Protein AF-A0A1B9LWF5-F1 (afdb_monomer_lite)

Foldseek 3Di:
DDDDPDDPDPPDPDDDDDDPDPVVQLVQVVVLVVVVFQKEWEAAPVVQKIKIKGKDAADPPDDLLVVCVVFWADKPDDSVVLVVQQADQDKDWIWTQGPPVHRDTFIEIEGHLNHPDDDDPSPDNGQWYHHNVRRMIMGMDMDGDDPVNVVVVVCQQVPFDDPDNFKTPRPPDPRYIYGYHDD

Sequence (183 aa):
MKKIISFFCISVLSMMLVGCGDDEFVKFAKEAIKDQKEWAMLYDFKNNKFYQYHTYSIRKNQEPSFIIDRELKNCSVSKEEINKVILSDDSINLTCDSYFVGDLKVKVKIVGKKSSYDQNILDNDFNYLFNFNTNKVYYKISGDTDEQMKKNAEKTKSSCHSKDKEIYDDCGLFNSREKIIGL

pLDDT: mean 79.16, std 16.8, range [31.03, 93.69]

Secondary structure (DSSP, 8-state):
-------------------SS-HHHHHHHHHHHHTT-SEEEEEETTTTEEEEEEEEEPPTTS-HHHHHHHHEES-SS-HHHHHHHHTSS-EEEEEEEESTTSS-EEEEEEE-TT------GGGSS-SEEEETTTTEEEEEEEE---HHHHHHHHHHHHHS--SSSSEEE-SSSTTEEEEEE--

Structure (mmCIF, N/CA/C/O backbone):
data_AF-A0A1B9LWF5-F1
#
_entry.id   AF-A0A1B9LWF5-F1
#
loop_
_atom_site.group_PDB
_atom_site.id
_atom_site.type_symbol
_atom_site.label_atom_id
_atom_site.label_alt_id
_atom_site.label_comp_id
_atom_site.label_asym_id
_atom_site.label_entity_id
_atom_site.label_seq_id
_atom_site.pdbx_PDB_ins_code
_atom_site.Cartn_x
_atom_site.Cartn_y
_atom_site.Cartn_z
_atom_site.occupancy
_atom_site.B_iso_or_equiv
_atom_site.auth_seq_id
_atom_site.auth_comp_id
_atom_site.auth_asym_id
_atom_site.auth_atom_id
_atom_site.pdbx_PDB_model_num
ATOM 1 N N . MET A 1 1 ? -13.300 -54.277 5.048 1.00 39.41 1 MET A N 1
ATOM 2 C CA . MET A 1 1 ? -12.484 -53.078 4.754 1.00 39.41 1 MET A CA 1
ATOM 3 C C . MET A 1 1 ? -13.188 -52.250 3.686 1.00 39.41 1 MET A C 1
ATOM 5 O O . MET A 1 1 ? -13.182 -52.644 2.530 1.00 39.41 1 MET A O 1
ATOM 9 N N . LYS A 1 2 ? -13.861 -51.159 4.074 1.00 35.44 2 LYS A N 1
ATOM 10 C CA . LYS A 1 2 ? -14.496 -50.206 3.149 1.00 35.44 2 LYS A CA 1
ATOM 11 C C . LYS A 1 2 ? -13.700 -48.900 3.214 1.00 35.44 2 LYS A C 1
ATOM 13 O O . LYS A 1 2 ? -13.616 -48.303 4.280 1.00 35.44 2 LYS A O 1
ATOM 18 N N . LYS A 1 3 ? -13.066 -48.511 2.104 1.00 35.44 3 LYS A N 1
ATOM 19 C CA . LYS A 1 3 ? -12.384 -47.218 1.952 1.00 35.44 3 LYS A CA 1
ATOM 20 C C . LYS A 1 3 ? -13.451 -46.146 1.732 1.00 35.44 3 LYS A C 1
ATOM 22 O O . LYS A 1 3 ? -14.133 -46.179 0.714 1.00 35.44 3 LYS A O 1
ATOM 27 N N . ILE A 1 4 ? -13.600 -45.225 2.678 1.00 45.62 4 ILE A N 1
ATOM 28 C CA . ILE A 1 4 ? -14.336 -43.974 2.474 1.00 45.62 4 ILE A CA 1
ATOM 29 C C . ILE A 1 4 ? -13.290 -42.951 2.040 1.00 45.62 4 ILE A C 1
ATOM 31 O O . ILE A 1 4 ? -12.473 -42.510 2.845 1.00 45.62 4 ILE A O 1
ATOM 35 N N . ILE A 1 5 ? -13.270 -42.633 0.747 1.00 45.59 5 ILE A N 1
ATOM 36 C CA . ILE A 1 5 ? -12.537 -41.477 0.234 1.00 45.59 5 ILE A CA 1
ATOM 37 C C . ILE A 1 5 ? -13.446 -40.278 0.492 1.00 45.59 5 ILE A C 1
ATOM 39 O O . ILE A 1 5 ? -14.429 -40.067 -0.214 1.00 45.59 5 ILE A O 1
ATOM 43 N N . SER A 1 6 ? -13.150 -39.551 1.567 1.00 31.83 6 SER A N 1
ATOM 44 C CA . SER A 1 6 ? -13.754 -38.256 1.861 1.00 31.83 6 SER A CA 1
ATOM 45 C C . SER A 1 6 ? -13.193 -37.238 0.870 1.00 31.83 6 SER A C 1
ATOM 47 O O . SER A 1 6 ? -12.031 -36.843 0.969 1.00 31.83 6 SER A O 1
ATOM 49 N N . PHE A 1 7 ? -13.995 -36.864 -0.126 1.00 37.69 7 PHE A N 1
ATOM 50 C CA . PHE A 1 7 ? -13.717 -35.708 -0.968 1.00 37.69 7 PHE A CA 1
ATOM 51 C C . PHE A 1 7 ? -14.085 -34.452 -0.177 1.00 37.69 7 PHE A C 1
ATOM 53 O O . PHE A 1 7 ? -15.256 -34.191 0.093 1.00 37.69 7 PHE A O 1
ATOM 60 N N . PHE A 1 8 ? -13.054 -33.710 0.224 1.00 39.59 8 PHE A N 1
ATOM 61 C CA . PHE A 1 8 ? -13.165 -32.382 0.812 1.00 39.59 8 PHE A CA 1
ATOM 62 C C . PHE A 1 8 ? -14.006 -31.465 -0.083 1.00 39.59 8 PHE A C 1
ATOM 64 O O . PHE A 1 8 ? -13.819 -31.424 -1.299 1.00 39.59 8 PHE A O 1
ATOM 71 N N . CYS A 1 9 ? -14.915 -30.726 0.554 1.00 35.94 9 CYS A N 1
ATOM 72 C CA . CYS A 1 9 ? -15.757 -29.696 -0.036 1.00 35.94 9 CYS A CA 1
ATOM 73 C C . CYS A 1 9 ? -14.965 -28.770 -0.969 1.00 35.94 9 CYS A C 1
ATOM 75 O O . CYS A 1 9 ? -14.183 -27.933 -0.520 1.00 35.94 9 CYS A O 1
ATOM 77 N N . ILE A 1 10 ? -15.235 -28.870 -2.270 1.00 38.91 10 ILE A N 1
ATOM 78 C CA . ILE A 1 10 ? -14.948 -27.806 -3.231 1.00 38.91 10 ILE A CA 1
ATOM 79 C C . ILE A 1 10 ? -16.008 -26.730 -2.990 1.00 38.91 10 ILE A C 1
ATOM 81 O O . ILE A 1 10 ? -17.054 -26.695 -3.630 1.00 38.91 10 ILE A O 1
ATOM 85 N N . SER A 1 11 ? -15.760 -25.883 -1.999 1.00 43.94 11 SER A N 1
ATOM 86 C CA . SER A 1 11 ? -16.530 -24.668 -1.759 1.00 43.94 11 SER A CA 1
ATOM 87 C C . SER A 1 11 ? -15.610 -23.464 -1.890 1.00 43.94 11 SER A C 1
ATOM 89 O O . SER A 1 11 ? -15.282 -22.830 -0.896 1.00 43.94 11 SER A O 1
ATOM 91 N N . VAL A 1 12 ? -15.183 -23.154 -3.115 1.00 35.34 12 VAL A N 1
ATOM 92 C CA . VAL A 1 12 ? -14.789 -21.788 -3.494 1.00 35.34 12 VAL A CA 1
ATOM 93 C C . VAL A 1 12 ? -15.234 -21.571 -4.937 1.00 35.34 12 VAL A C 1
ATOM 95 O O . VAL A 1 12 ? -14.438 -21.513 -5.871 1.00 35.34 12 VAL A O 1
ATOM 98 N N . LEU A 1 13 ? -16.554 -21.522 -5.120 1.00 33.38 13 LEU A N 1
ATOM 99 C CA . LEU A 1 13 ? -17.160 -20.997 -6.333 1.00 33.38 13 LEU A CA 1
ATOM 100 C C . LEU A 1 13 ? -16.871 -19.487 -6.363 1.00 33.38 13 LEU A C 1
ATOM 102 O O . LEU A 1 13 ? -17.604 -18.676 -5.810 1.00 33.38 13 LEU A O 1
ATOM 106 N N . SER A 1 14 ? -15.707 -19.147 -6.911 1.00 33.97 14 SER A N 1
ATOM 107 C CA . SER A 1 14 ? -15.545 -18.120 -7.941 1.00 33.97 14 SER A CA 1
ATOM 108 C C . SER A 1 14 ? -16.767 -17.219 -8.167 1.00 33.97 14 SER A C 1
ATOM 110 O O . SER A 1 14 ? -17.657 -17.590 -8.925 1.00 33.97 14 SER A O 1
ATOM 112 N N . MET A 1 15 ? -16.776 -16.045 -7.533 1.00 35.34 15 MET A N 1
A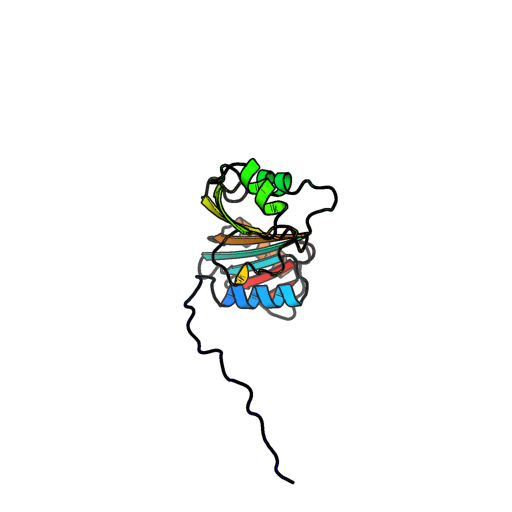TOM 113 C CA . MET A 1 15 ? -17.288 -14.765 -8.049 1.00 35.34 15 MET A CA 1
ATOM 114 C C . MET A 1 15 ? -17.304 -13.755 -6.894 1.00 35.34 15 MET A C 1
ATOM 116 O O . MET A 1 15 ? -18.330 -13.486 -6.279 1.00 35.34 15 MET A O 1
ATOM 120 N N . MET A 1 16 ? -16.149 -13.159 -6.612 1.00 31.03 16 MET A N 1
ATOM 121 C CA . MET A 1 16 ? -16.136 -11.752 -6.227 1.00 31.03 16 MET A CA 1
ATOM 122 C C . MET A 1 16 ? -15.270 -11.034 -7.245 1.00 31.03 16 MET A C 1
ATOM 124 O O . MET A 1 16 ? -14.060 -11.226 -7.329 1.00 31.03 16 MET A O 1
ATOM 128 N N . LEU A 1 17 ? -15.970 -10.305 -8.103 1.00 35.34 17 LEU A N 1
ATOM 129 C CA . LEU A 1 17 ? -15.423 -9.430 -9.111 1.00 35.34 17 LEU A CA 1
ATOM 130 C C . LEU A 1 17 ? -14.505 -8.391 -8.455 1.00 35.34 17 LEU A C 1
ATOM 132 O O . LEU A 1 17 ? -14.946 -7.597 -7.631 1.00 35.34 17 LEU A O 1
ATOM 136 N N . VAL A 1 18 ? -13.244 -8.431 -8.881 1.00 37.44 18 VAL A N 1
ATOM 137 C CA . VAL A 1 18 ? -12.465 -7.285 -9.367 1.00 37.44 18 VAL A CA 1
ATOM 138 C C . VAL A 1 18 ? -12.476 -6.055 -8.454 1.00 37.44 18 VAL A C 1
ATOM 140 O O . VAL A 1 18 ? -13.158 -5.063 -8.706 1.00 37.44 18 VAL A O 1
ATOM 143 N N . GLY A 1 19 ? -11.618 -6.073 -7.435 1.00 33.94 19 GLY A N 1
ATOM 144 C CA . GLY A 1 19 ? -10.983 -4.829 -7.016 1.00 33.94 19 GLY A CA 1
ATOM 145 C C . GLY A 1 19 ? -9.971 -4.448 -8.095 1.00 33.94 19 GLY A C 1
ATOM 146 O O . GLY A 1 19 ? -9.070 -5.235 -8.358 1.00 33.94 19 GLY A O 1
ATOM 147 N N . CYS A 1 20 ? -10.133 -3.288 -8.738 1.00 39.56 20 CYS A N 1
ATOM 148 C CA . CYS A 1 20 ? -9.184 -2.717 -9.702 1.00 39.56 20 CYS A CA 1
ATOM 149 C C . CYS A 1 20 ? -7.795 -2.488 -9.074 1.00 39.56 20 CYS A C 1
ATOM 151 O O . CYS A 1 20 ? -7.430 -1.367 -8.722 1.00 39.56 20 CYS A O 1
ATOM 153 N N . GLY A 1 21 ? -7.019 -3.552 -8.915 1.00 49.53 21 GLY A N 1
ATOM 154 C CA . GLY A 1 21 ? -5.571 -3.522 -8.831 1.00 49.53 21 GLY A CA 1
ATOM 155 C C . GLY A 1 21 ? -5.072 -4.272 -10.049 1.00 49.53 21 GLY A C 1
ATOM 156 O O . GLY A 1 21 ? -5.562 -5.361 -10.316 1.00 49.53 21 GLY A O 1
ATOM 157 N N . ASP A 1 22 ? -4.167 -3.672 -10.809 1.00 70.19 22 ASP A N 1
ATOM 158 C CA . ASP A 1 22 ? -3.530 -4.323 -11.951 1.00 70.19 22 ASP A CA 1
ATOM 159 C C . ASP A 1 22 ? -3.033 -5.711 -11.505 1.00 70.19 22 ASP A C 1
ATOM 161 O O . ASP A 1 22 ? -2.229 -5.800 -10.569 1.00 70.19 22 ASP A O 1
ATOM 165 N N . ASP A 1 23 ? -3.585 -6.794 -12.067 1.00 78.88 23 ASP A N 1
ATOM 166 C CA . ASP A 1 23 ? -3.384 -8.171 -11.573 1.00 78.88 23 ASP A CA 1
ATOM 167 C C . ASP A 1 23 ? -1.888 -8.521 -11.482 1.00 78.88 23 ASP A C 1
ATOM 169 O O . ASP A 1 23 ? -1.434 -9.269 -10.607 1.00 78.88 23 ASP A O 1
ATOM 173 N N . GLU A 1 24 ? -1.105 -7.913 -12.369 1.00 83.50 24 GLU A N 1
ATOM 174 C CA . GLU A 1 24 ? 0.344 -7.984 -12.399 1.00 83.50 24 GLU A CA 1
ATOM 175 C C . GLU A 1 24 ? 0.998 -7.380 -11.148 1.00 83.50 24 GLU A C 1
ATOM 177 O O . GLU A 1 24 ? 1.850 -8.027 -10.529 1.00 83.50 24 GLU A O 1
ATOM 182 N N . PHE A 1 25 ? 0.571 -6.186 -10.725 1.00 88.62 25 PHE A N 1
ATOM 183 C CA . PHE A 1 25 ? 1.070 -5.551 -9.507 1.00 88.62 25 PHE A CA 1
ATOM 184 C C . PHE A 1 25 ? 0.718 -6.371 -8.266 1.00 88.62 25 PHE A C 1
ATOM 186 O O . PHE A 1 25 ? 1.579 -6.594 -7.417 1.00 88.62 25 PHE A O 1
ATOM 193 N N . VAL A 1 26 ? -0.521 -6.862 -8.155 1.00 88.69 26 VAL A N 1
ATOM 194 C CA . VAL A 1 26 ? -0.948 -7.654 -6.988 1.00 88.69 26 VAL A CA 1
ATOM 195 C C . VAL A 1 26 ? -0.118 -8.930 -6.866 1.00 88.69 26 VAL A C 1
ATOM 197 O O . VAL A 1 26 ? 0.337 -9.269 -5.770 1.00 88.69 26 VAL A O 1
ATOM 200 N N . LYS A 1 27 ? 0.113 -9.631 -7.982 1.00 89.88 27 LYS A N 1
ATOM 201 C CA . LYS A 1 27 ? 0.962 -10.827 -8.006 1.00 89.88 27 LYS A CA 1
ATOM 202 C C . LYS A 1 27 ? 2.390 -10.499 -7.568 1.00 89.88 27 LYS A C 1
ATOM 204 O O . LYS A 1 27 ? 2.909 -11.150 -6.661 1.00 89.88 27 LYS A O 1
ATOM 209 N N . PHE A 1 28 ? 2.982 -9.470 -8.165 1.00 91.94 28 PHE A N 1
ATOM 210 C CA . PHE A 1 28 ? 4.330 -9.009 -7.844 1.00 91.94 28 PHE A CA 1
ATOM 211 C C . PHE A 1 28 ? 4.476 -8.609 -6.365 1.00 91.94 28 PHE A C 1
ATOM 213 O O . PHE A 1 28 ? 5.382 -9.080 -5.675 1.00 91.94 28 PHE A O 1
ATOM 220 N N . ALA A 1 29 ? 3.548 -7.809 -5.836 1.00 91.75 29 ALA A N 1
ATOM 221 C CA . ALA A 1 29 ? 3.566 -7.369 -4.445 1.00 91.75 29 ALA A CA 1
ATOM 222 C C . ALA A 1 29 ? 3.399 -8.543 -3.466 1.00 91.75 29 ALA A C 1
ATOM 224 O O . ALA A 1 29 ? 4.089 -8.597 -2.450 1.00 91.75 29 ALA A O 1
ATOM 225 N N . LYS A 1 30 ? 2.546 -9.532 -3.777 1.00 90.38 30 LYS A N 1
ATOM 226 C CA . LYS A 1 30 ? 2.409 -10.753 -2.960 1.00 90.38 30 LYS A CA 1
ATOM 227 C C . LYS A 1 30 ? 3.702 -11.568 -2.915 1.00 90.38 30 LYS A C 1
ATOM 229 O O . LYS A 1 30 ? 4.020 -12.123 -1.866 1.00 90.38 30 LYS A O 1
ATOM 234 N N . GLU A 1 31 ? 4.443 -11.653 -4.016 1.00 90.94 31 GLU A N 1
ATOM 235 C CA . GLU A 1 31 ? 5.757 -12.310 -4.046 1.00 90.94 31 GLU A CA 1
ATOM 236 C C . GLU A 1 31 ? 6.795 -11.533 -3.225 1.00 90.94 31 GLU A C 1
ATOM 238 O O . GLU A 1 31 ? 7.494 -12.128 -2.408 1.00 90.94 31 GLU A O 1
ATOM 243 N N . ALA A 1 32 ? 6.834 -10.205 -3.347 1.00 90.56 32 ALA A N 1
ATOM 244 C CA . ALA A 1 32 ? 7.709 -9.360 -2.535 1.00 90.56 32 ALA A CA 1
ATOM 245 C C . ALA A 1 32 ? 7.425 -9.504 -1.024 1.00 90.56 32 ALA A C 1
ATOM 247 O O . ALA A 1 32 ? 8.353 -9.656 -0.231 1.00 90.56 32 ALA A O 1
ATOM 248 N N . ILE A 1 33 ? 6.150 -9.542 -0.617 1.00 87.75 33 ILE A N 1
ATOM 249 C CA . ILE A 1 33 ? 5.753 -9.748 0.788 1.00 87.75 33 ILE A CA 1
ATOM 250 C C . ILE A 1 33 ? 6.187 -11.124 1.304 1.00 87.75 33 ILE A C 1
ATOM 252 O O . ILE A 1 33 ? 6.645 -11.226 2.443 1.00 87.75 33 ILE A O 1
ATOM 256 N N . LYS A 1 34 ? 6.048 -12.186 0.495 1.00 88.31 34 LYS A N 1
ATOM 257 C CA . LYS A 1 34 ? 6.525 -13.534 0.865 1.00 88.31 34 LYS A CA 1
ATOM 258 C C . LYS A 1 34 ? 8.026 -13.538 1.150 1.00 88.31 34 LYS A C 1
ATOM 260 O O . LYS A 1 34 ? 8.457 -14.192 2.095 1.00 88.31 34 LYS A O 1
ATOM 265 N N . ASP A 1 35 ? 8.775 -12.739 0.399 1.00 87.25 35 ASP A N 1
ATOM 266 C CA . ASP A 1 35 ? 10.213 -12.527 0.578 1.00 87.25 35 ASP A CA 1
ATOM 267 C C . ASP A 1 35 ? 10.542 -11.455 1.634 1.00 87.25 35 ASP A C 1
ATOM 269 O O . ASP A 1 35 ? 11.666 -10.958 1.695 1.00 87.25 35 ASP A O 1
ATOM 273 N N . GLN A 1 36 ? 9.568 -11.100 2.480 1.00 86.94 36 GLN A N 1
ATOM 274 C CA . GLN A 1 36 ? 9.706 -10.156 3.593 1.00 86.94 36 GLN A CA 1
ATOM 275 C C . GLN A 1 36 ? 10.150 -8.747 3.172 1.00 86.94 36 GLN A C 1
ATOM 277 O O . GLN A 1 36 ? 10.750 -8.017 3.962 1.00 86.94 36 GLN A O 1
ATOM 282 N N . LYS A 1 37 ? 9.842 -8.339 1.938 1.00 89.44 37 LYS A N 1
ATOM 283 C CA . LYS A 1 37 ? 10.059 -6.962 1.491 1.00 89.44 37 LYS A CA 1
ATOM 284 C C . LYS A 1 37 ? 9.012 -6.045 2.116 1.00 89.44 37 LYS A C 1
ATOM 286 O O . LYS A 1 37 ? 7.819 -6.350 2.136 1.00 89.44 37 LYS A O 1
ATOM 291 N N . GLU A 1 38 ? 9.479 -4.911 2.619 1.00 89.44 38 GLU A N 1
ATOM 292 C CA . GLU A 1 38 ? 8.643 -3.839 3.147 1.00 89.44 38 GLU A CA 1
ATOM 293 C C . GLU A 1 38 ? 8.026 -3.024 2.013 1.00 89.44 38 GLU A C 1
ATOM 295 O O . GLU A 1 38 ? 6.869 -2.629 2.119 1.00 89.44 38 GLU A O 1
ATOM 300 N N . TRP A 1 39 ? 8.752 -2.843 0.908 1.00 92.19 39 TRP A N 1
ATOM 301 C CA . TRP A 1 39 ? 8.285 -2.097 -0.259 1.00 92.19 39 TRP A CA 1
ATOM 302 C C . TRP A 1 39 ? 8.240 -2.975 -1.506 1.00 92.19 39 TRP A C 1
ATOM 304 O O . TRP A 1 39 ? 9.177 -3.723 -1.793 1.00 92.19 39 TRP A O 1
ATOM 314 N N . ALA A 1 40 ? 7.173 -2.822 -2.282 1.00 93.19 40 ALA A N 1
ATOM 315 C CA . ALA A 1 40 ? 7.045 -3.368 -3.623 1.00 93.19 40 ALA A CA 1
ATOM 316 C C . ALA A 1 40 ? 6.615 -2.243 -4.567 1.00 93.19 40 ALA A C 1
ATOM 318 O O . ALA A 1 40 ? 5.538 -1.673 -4.387 1.00 93.19 40 ALA A O 1
ATOM 319 N N . MET A 1 41 ? 7.451 -1.922 -5.551 1.00 93.06 41 MET A N 1
ATOM 320 C CA . MET A 1 41 ? 7.206 -0.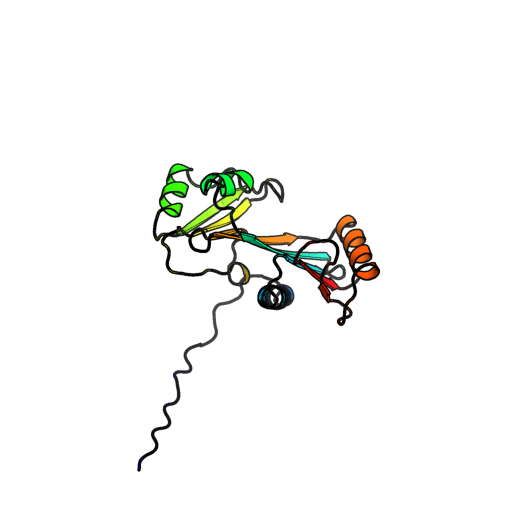860 -6.531 1.00 93.06 41 MET A CA 1
ATOM 321 C C . MET A 1 41 ? 7.164 -1.447 -7.937 1.00 93.06 41 MET A C 1
ATOM 323 O O . MET A 1 41 ? 8.042 -2.219 -8.306 1.00 93.06 41 MET A O 1
ATOM 327 N N . LEU A 1 42 ? 6.150 -1.097 -8.719 1.00 93.69 42 LEU A N 1
ATOM 328 C CA . LEU A 1 42 ? 6.062 -1.445 -10.133 1.00 93.69 42 LEU A CA 1
ATOM 329 C C . LEU A 1 42 ? 6.034 -0.154 -10.942 1.00 93.69 42 LEU A C 1
ATOM 331 O O . LEU A 1 42 ? 5.124 0.659 -10.783 1.00 93.69 42 LEU A O 1
ATOM 335 N N . TYR A 1 43 ? 7.025 0.002 -11.814 1.00 93.19 43 TYR A N 1
ATOM 336 C CA . TYR A 1 43 ? 7.101 1.055 -12.815 1.00 93.19 43 TYR A CA 1
ATOM 337 C C . TYR A 1 43 ? 6.811 0.448 -14.184 1.00 93.19 43 TYR A C 1
ATOM 339 O O . TYR A 1 43 ? 7.582 -0.373 -14.681 1.00 93.19 43 TYR A O 1
ATOM 347 N N . ASP A 1 44 ? 5.714 0.866 -14.800 1.00 93.25 44 ASP A N 1
ATOM 348 C CA . ASP A 1 44 ? 5.362 0.530 -16.172 1.00 93.25 44 ASP A CA 1
ATOM 349 C C . ASP A 1 44 ? 5.420 1.796 -17.028 1.00 93.25 44 ASP A C 1
ATOM 351 O O . ASP A 1 44 ? 4.430 2.506 -17.226 1.00 93.25 44 ASP A O 1
ATOM 355 N N . PHE A 1 45 ? 6.615 2.083 -17.546 1.00 92.69 45 PHE A N 1
ATOM 356 C CA . PHE A 1 45 ? 6.849 3.237 -18.414 1.00 92.69 45 PHE A CA 1
ATOM 357 C C . PHE A 1 45 ? 6.182 3.078 -19.781 1.00 92.69 45 PHE A C 1
ATOM 359 O O . PHE A 1 45 ? 5.930 4.073 -20.459 1.00 92.69 45 PHE A O 1
ATOM 366 N N . LYS A 1 46 ? 5.854 1.845 -20.187 1.00 91.19 46 LYS A N 1
ATOM 367 C CA . LYS A 1 46 ? 5.155 1.584 -21.448 1.00 91.19 46 LYS A CA 1
ATOM 368 C C . LYS A 1 46 ? 3.702 2.055 -21.376 1.00 91.19 46 LYS A C 1
ATOM 370 O O . LYS A 1 46 ? 3.208 2.619 -22.350 1.00 91.19 46 LYS A O 1
ATOM 375 N N . ASN A 1 47 ? 3.040 1.837 -20.241 1.00 92.44 47 ASN A N 1
ATOM 376 C CA . ASN A 1 47 ? 1.645 2.226 -20.019 1.00 92.44 47 ASN A CA 1
ATOM 377 C C . ASN A 1 47 ? 1.483 3.506 -19.180 1.00 92.44 47 ASN A C 1
ATOM 379 O O . ASN A 1 47 ? 0.355 3.901 -18.887 1.00 92.44 47 ASN A O 1
ATOM 383 N N . ASN A 1 48 ? 2.589 4.164 -18.816 1.00 92.56 48 ASN A N 1
ATOM 384 C CA . ASN A 1 48 ? 2.619 5.323 -17.926 1.00 92.56 48 ASN A CA 1
ATOM 385 C C . ASN A 1 48 ? 1.926 5.046 -16.579 1.00 92.56 48 ASN A C 1
ATOM 387 O O . ASN A 1 48 ? 1.066 5.812 -16.146 1.00 92.56 48 ASN A O 1
ATOM 391 N N . LYS A 1 49 ? 2.258 3.923 -15.931 1.00 92.94 49 LYS A N 1
ATOM 392 C CA . LYS A 1 49 ? 1.657 3.508 -14.656 1.00 92.94 49 LYS A CA 1
ATOM 393 C C . LYS A 1 49 ? 2.688 3.213 -13.585 1.00 92.94 49 LYS A C 1
ATOM 395 O O . LYS A 1 49 ? 3.707 2.575 -13.827 1.00 92.94 49 LYS A O 1
ATOM 400 N N . PHE A 1 50 ? 2.380 3.658 -12.377 1.00 91.38 50 PHE A N 1
ATOM 401 C CA . PHE A 1 50 ? 3.151 3.398 -11.176 1.00 91.38 50 PHE A CA 1
ATOM 402 C C . PHE A 1 50 ? 2.251 2.785 -10.111 1.00 91.38 50 PHE A C 1
ATOM 404 O O . PHE A 1 50 ? 1.149 3.279 -9.858 1.00 91.38 50 PHE A O 1
ATOM 411 N N . TYR A 1 51 ? 2.750 1.745 -9.452 1.00 91.75 51 TYR A N 1
ATOM 412 C CA . TYR A 1 51 ? 2.112 1.138 -8.295 1.00 91.75 51 TYR A CA 1
ATOM 413 C C . TYR A 1 51 ? 3.119 0.962 -7.175 1.00 91.75 51 TYR A C 1
ATOM 415 O O . TYR A 1 51 ? 4.264 0.572 -7.399 1.00 91.75 51 TYR A O 1
ATOM 423 N N . GLN A 1 52 ? 2.659 1.174 -5.950 1.00 90.88 52 GLN A N 1
ATOM 424 C CA . GLN A 1 52 ? 3.456 0.931 -4.765 1.00 90.88 52 GLN A CA 1
ATOM 425 C C . GLN A 1 52 ? 2.614 0.283 -3.685 1.00 90.88 52 GLN A C 1
ATOM 427 O O . GLN A 1 52 ? 1.479 0.684 -3.423 1.00 90.88 52 GLN A O 1
ATOM 432 N N . TYR A 1 53 ? 3.220 -0.688 -3.020 1.00 91.75 53 TYR A N 1
ATOM 433 C CA . TYR A 1 53 ? 2.782 -1.218 -1.746 1.00 91.75 53 TYR A CA 1
ATOM 434 C C . TYR A 1 53 ? 3.907 -1.019 -0.738 1.00 91.75 53 TYR A C 1
ATOM 436 O O . TYR A 1 53 ? 5.068 -1.304 -1.037 1.00 91.75 53 TYR A O 1
ATOM 444 N N . HIS A 1 54 ? 3.553 -0.554 0.454 1.00 90.19 54 HIS A N 1
ATOM 445 C CA . HIS A 1 54 ? 4.480 -0.461 1.568 1.00 90.19 54 HIS A CA 1
ATOM 446 C C . HIS A 1 54 ? 3.821 -0.973 2.848 1.00 90.19 54 HIS A C 1
ATOM 448 O O . HIS A 1 54 ? 2.667 -0.657 3.150 1.00 90.19 54 HIS A O 1
ATOM 454 N N . THR A 1 55 ? 4.579 -1.764 3.601 1.00 88.69 55 THR A N 1
ATOM 455 C CA . THR A 1 55 ? 4.268 -2.193 4.961 1.00 88.69 55 THR A CA 1
ATOM 456 C C . THR A 1 55 ? 5.369 -1.756 5.911 1.00 88.69 55 THR A C 1
ATOM 458 O O . THR A 1 55 ? 6.538 -2.046 5.682 1.00 88.69 55 THR A O 1
ATOM 461 N N . TYR A 1 56 ? 4.994 -1.170 7.044 1.00 85.25 56 TYR A N 1
ATOM 462 C CA . TYR A 1 56 ? 5.927 -0.903 8.135 1.00 85.25 56 TYR A CA 1
ATOM 463 C C . TYR A 1 56 ? 5.283 -1.147 9.495 1.00 85.25 56 TYR A C 1
ATOM 465 O O . TYR A 1 56 ? 4.063 -1.098 9.669 1.00 85.25 56 TYR A O 1
ATOM 473 N N . SER A 1 57 ? 6.128 -1.429 10.485 1.00 85.88 57 SER A N 1
ATOM 474 C CA . SER A 1 57 ? 5.681 -1.614 11.864 1.00 85.88 57 SER A CA 1
ATOM 475 C C . SER A 1 57 ? 5.566 -0.273 12.578 1.00 85.88 57 SER A C 1
ATOM 477 O O . SER A 1 57 ? 6.469 0.566 12.525 1.00 85.88 57 SER A O 1
ATOM 479 N N . ILE A 1 58 ? 4.477 -0.102 13.314 1.00 79.12 58 ILE A N 1
ATOM 480 C CA . ILE A 1 58 ? 4.295 1.011 14.240 1.00 79.12 58 ILE A CA 1
ATOM 481 C C . ILE A 1 58 ? 5.323 0.864 15.370 1.00 79.12 58 ILE A C 1
ATOM 483 O O . ILE A 1 58 ? 5.504 -0.218 15.933 1.00 79.12 58 ILE A O 1
ATOM 487 N N . ARG A 1 59 ? 6.038 1.929 15.737 1.00 78.69 59 ARG A N 1
ATOM 488 C CA . ARG A 1 59 ? 7.000 1.835 16.848 1.00 78.69 59 ARG A CA 1
ATOM 489 C C . ARG A 1 59 ? 6.248 1.845 18.182 1.00 78.69 59 ARG A C 1
ATOM 491 O O . ARG A 1 59 ? 5.315 2.619 18.349 1.00 78.69 59 ARG A O 1
ATOM 498 N N . LYS A 1 60 ? 6.701 1.045 19.161 1.00 63.28 60 LYS A N 1
ATOM 499 C CA . LYS A 1 60 ? 6.041 0.860 20.479 1.00 63.28 60 LYS A CA 1
ATOM 500 C C . LYS A 1 60 ? 5.756 2.153 21.264 1.00 63.28 60 LYS A C 1
ATOM 502 O O . LYS A 1 60 ? 4.910 2.131 22.147 1.00 63.28 60 LYS A O 1
ATOM 507 N N . ASN A 1 61 ? 6.443 3.250 20.942 1.00 68.19 61 ASN A N 1
ATOM 508 C CA . ASN A 1 61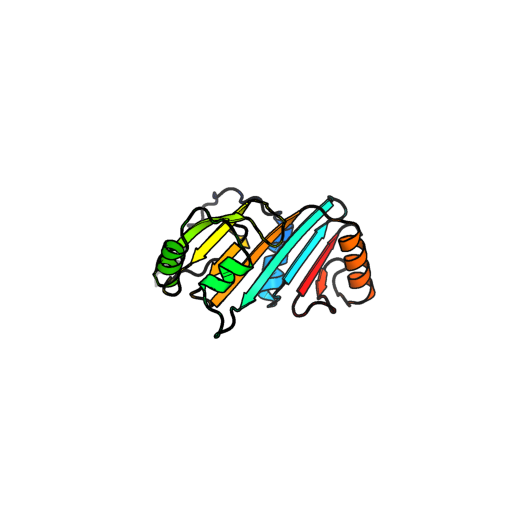 ? 6.333 4.531 21.645 1.00 68.19 61 ASN A CA 1
ATOM 509 C C . ASN A 1 61 ? 5.515 5.581 20.871 1.00 68.19 61 ASN A C 1
ATOM 511 O O . ASN A 1 61 ? 5.506 6.743 21.261 1.00 68.19 61 ASN A O 1
ATOM 515 N N . GLN A 1 62 ? 4.895 5.216 19.747 1.00 65.94 62 GLN A N 1
ATOM 516 C CA . GLN A 1 62 ? 4.039 6.127 18.989 1.00 65.94 62 GLN A CA 1
ATOM 517 C C . GLN A 1 62 ? 2.593 5.968 19.448 1.00 65.94 62 GLN A C 1
ATOM 519 O O . GLN A 1 62 ? 2.077 4.851 19.501 1.00 65.94 62 GLN A O 1
ATOM 524 N N . GLU A 1 63 ? 1.935 7.082 19.770 1.00 66.94 63 GLU A N 1
ATOM 525 C CA . GLU A 1 63 ? 0.500 7.057 20.039 1.00 66.94 63 GLU A CA 1
ATOM 526 C C . GLU A 1 63 ? -0.259 6.620 18.773 1.00 66.94 63 GLU A C 1
ATOM 528 O O . GLU A 1 63 ? -0.005 7.159 17.696 1.00 66.94 63 GLU A O 1
ATOM 533 N N . PRO A 1 64 ? -1.192 5.657 18.864 1.00 64.50 64 PRO A N 1
ATOM 534 C CA . PRO A 1 64 ? -1.940 5.147 17.715 1.00 64.50 64 PRO A CA 1
ATOM 535 C C . PRO A 1 64 ? -2.604 6.216 16.830 1.00 64.50 64 PRO A C 1
ATOM 537 O O . PRO A 1 64 ? -2.515 6.155 15.605 1.00 64.50 64 PRO A O 1
ATOM 540 N N . SER A 1 65 ? -3.236 7.218 17.444 1.00 64.06 65 SER A N 1
ATOM 541 C CA . SER A 1 65 ? -3.908 8.330 16.760 1.00 64.06 65 SER A CA 1
ATOM 542 C C . SER A 1 65 ? -2.934 9.276 16.055 1.00 64.06 65 SER A C 1
ATOM 544 O O . SER A 1 65 ? -3.236 9.765 14.969 1.00 64.06 65 SER A O 1
ATOM 546 N N . PHE A 1 66 ? -1.738 9.475 16.618 1.00 63.66 66 PHE A N 1
ATOM 547 C CA . PHE A 1 66 ? -0.683 10.305 16.030 1.00 63.66 66 PHE A CA 1
ATOM 548 C C . PHE A 1 66 ? -0.227 9.782 14.660 1.00 63.66 66 PHE A C 1
ATOM 550 O O . PHE A 1 66 ? 0.178 10.553 13.795 1.00 63.66 66 PHE A O 1
ATOM 557 N N . ILE A 1 67 ? -0.309 8.470 14.439 1.00 67.19 67 ILE A N 1
ATOM 558 C CA . ILE A 1 67 ? 0.092 7.838 13.177 1.00 67.19 67 ILE A CA 1
ATOM 559 C C . ILE A 1 67 ? -0.929 8.149 12.082 1.00 67.19 67 ILE A C 1
ATOM 561 O O . ILE A 1 67 ? -0.538 8.445 10.959 1.00 67.19 67 ILE A O 1
ATOM 565 N N . ILE A 1 68 ? -2.221 8.148 12.418 1.00 74.75 68 ILE A N 1
ATOM 566 C CA . ILE A 1 68 ? -3.282 8.550 11.489 1.00 74.75 68 ILE A CA 1
ATOM 567 C C . ILE A 1 68 ? -3.161 10.047 11.196 1.00 74.75 68 ILE A C 1
ATOM 569 O O . ILE A 1 68 ? -3.110 10.417 10.032 1.00 74.75 68 ILE A O 1
ATOM 573 N N . ASP A 1 69 ? -3.018 10.888 12.225 1.00 70.50 69 ASP A N 1
ATOM 574 C CA . ASP A 1 69 ? -2.907 12.349 12.080 1.00 70.50 69 ASP A CA 1
ATOM 575 C C . ASP A 1 69 ? -1.680 12.794 11.258 1.00 70.50 69 ASP A C 1
ATOM 577 O O . ASP A 1 69 ? -1.697 13.849 10.621 1.00 70.50 69 ASP A O 1
ATOM 581 N N . ARG A 1 70 ? -0.589 12.017 11.281 1.00 73.56 70 ARG A N 1
ATOM 582 C CA . ARG A 1 70 ? 0.615 12.304 10.488 1.00 73.56 70 ARG A CA 1
ATOM 583 C C . ARG A 1 70 ? 0.401 12.025 9.004 1.00 73.56 70 ARG A C 1
ATOM 585 O O . ARG A 1 70 ? 0.901 12.769 8.164 1.00 73.56 70 ARG A O 1
ATOM 592 N N . GLU A 1 71 ? -0.286 10.933 8.700 1.00 74.56 71 GLU A N 1
ATOM 593 C CA . GLU A 1 71 ? -0.431 10.440 7.333 1.00 74.56 71 GLU A CA 1
ATOM 594 C C . GLU A 1 71 ? -1.676 11.010 6.640 1.00 74.56 71 GLU A C 1
ATOM 596 O O . GLU A 1 71 ? -1.708 11.142 5.412 1.00 74.56 71 GLU A O 1
ATOM 601 N N . LEU A 1 72 ? -2.685 11.388 7.430 1.00 80.38 72 LEU A N 1
ATOM 602 C CA . LEU A 1 72 ? -4.031 11.714 6.985 1.00 80.38 72 LEU A CA 1
ATOM 603 C C . LEU A 1 72 ? -4.578 12.945 7.714 1.00 80.38 72 LEU A C 1
ATOM 605 O O . LEU A 1 72 ? -4.352 13.152 8.905 1.00 80.38 72 LEU A O 1
ATOM 609 N N . LYS A 1 73 ? -5.357 13.752 6.996 1.00 80.62 73 LYS A N 1
ATOM 610 C CA . LYS A 1 73 ? -6.069 14.923 7.522 1.00 80.62 73 LYS A CA 1
ATOM 611 C C . LYS A 1 73 ? -7.554 14.833 7.188 1.00 80.62 73 LYS A C 1
ATOM 613 O O . LYS A 1 73 ? -7.948 14.070 6.314 1.00 80.62 73 LYS A O 1
ATOM 618 N N . ASN A 1 74 ? -8.382 15.619 7.879 1.00 81.56 74 ASN A N 1
ATOM 619 C CA . ASN A 1 74 ? -9.806 15.807 7.562 1.00 81.56 74 ASN A CA 1
ATOM 620 C C . ASN A 1 74 ? -10.562 14.497 7.265 1.00 81.56 74 ASN A C 1
ATOM 622 O O . ASN A 1 74 ? -11.219 14.356 6.228 1.00 81.56 74 ASN A O 1
ATOM 626 N N . CYS A 1 75 ? -10.441 13.518 8.159 1.00 84.81 75 CYS A N 1
ATOM 627 C CA . CYS A 1 75 ? -11.225 12.297 8.056 1.00 84.81 75 CYS A CA 1
ATOM 628 C C . CYS A 1 75 ? -12.710 12.599 8.285 1.00 84.81 75 CYS A C 1
ATOM 630 O O . CYS A 1 75 ? -13.063 13.474 9.073 1.00 84.81 75 CYS A O 1
ATOM 632 N N . SER A 1 76 ? -13.591 11.851 7.625 1.00 82.19 76 SER A N 1
ATOM 633 C CA . SER A 1 76 ? -15.053 11.995 7.722 1.00 82.19 76 SER A CA 1
ATOM 634 C C . SER A 1 76 ? -15.662 11.687 9.106 1.00 82.19 76 SER A C 1
ATOM 636 O O . SER A 1 76 ? -16.877 11.559 9.210 1.00 82.19 76 SER A O 1
ATOM 638 N N . VAL A 1 77 ? -14.845 11.521 10.152 1.00 84.06 77 VAL A N 1
ATOM 639 C CA . VAL A 1 77 ? -15.238 11.176 11.529 1.00 84.06 77 VAL A CA 1
ATOM 640 C C . VAL A 1 77 ? -14.388 11.951 12.535 1.00 84.06 77 VAL A C 1
ATOM 642 O O . VAL A 1 77 ? -13.296 12.423 12.206 1.00 84.06 77 VAL A O 1
ATOM 645 N N . SER A 1 78 ? -14.859 12.039 13.778 1.00 83.25 78 SER A N 1
ATOM 646 C CA . SER A 1 78 ? -14.119 12.689 14.865 1.00 83.25 78 SER A CA 1
ATOM 647 C C . SER A 1 78 ? -12.924 11.858 15.363 1.00 83.25 78 SER A C 1
ATOM 649 O O . SER A 1 78 ? -12.879 10.631 15.223 1.00 83.25 78 SER A O 1
ATOM 651 N N . LYS A 1 79 ? -11.949 12.520 16.005 1.00 82.19 79 LYS A N 1
ATOM 652 C CA . LYS A 1 79 ? -10.799 11.838 16.630 1.00 82.19 79 LYS A CA 1
ATOM 653 C C . LYS A 1 79 ? -11.242 10.923 17.770 1.00 82.19 79 LYS A C 1
ATOM 655 O O . LYS A 1 79 ? -10.670 9.855 17.978 1.00 82.19 79 LYS A O 1
ATOM 660 N N . GLU A 1 80 ? -12.277 11.325 18.496 1.00 84.12 80 GLU A N 1
ATOM 661 C CA . GLU A 1 80 ? -12.868 10.568 19.592 1.00 84.12 80 GLU A CA 1
ATOM 662 C C . GLU A 1 80 ? -13.454 9.239 19.101 1.00 84.12 80 GLU A C 1
ATOM 664 O O . GLU A 1 80 ? -13.293 8.215 19.765 1.00 84.12 80 GLU A O 1
ATOM 669 N N . GLU A 1 81 ? -14.096 9.225 17.931 1.00 85.38 81 GLU A N 1
ATOM 670 C CA . GLU A 1 81 ? -14.607 7.997 17.312 1.00 85.38 81 GLU A CA 1
ATOM 671 C C . GLU A 1 81 ? -13.481 7.076 16.842 1.00 85.38 81 GLU A C 1
ATOM 673 O O . GLU A 1 81 ? -13.525 5.874 17.105 1.00 85.38 81 GLU A O 1
ATOM 678 N N . ILE A 1 82 ? -12.428 7.632 16.239 1.00 85.81 82 ILE A N 1
ATOM 679 C CA . ILE A 1 82 ? -11.228 6.872 15.856 1.00 85.81 82 ILE A CA 1
ATOM 680 C C . ILE A 1 82 ? -10.608 6.185 17.081 1.00 85.81 82 ILE A C 1
ATOM 682 O O . ILE A 1 82 ? -10.343 4.982 17.053 1.00 85.81 82 ILE A O 1
ATOM 686 N N . ASN A 1 83 ? -10.427 6.920 18.182 1.00 84.25 83 ASN A N 1
ATOM 687 C CA . ASN A 1 83 ? -9.840 6.390 19.414 1.00 84.25 83 ASN A CA 1
ATOM 688 C C . ASN A 1 83 ? -10.666 5.248 20.022 1.00 84.25 83 ASN A C 1
ATOM 690 O O . ASN A 1 83 ? -10.091 4.285 20.535 1.00 84.25 83 ASN A O 1
ATOM 694 N N . LYS A 1 84 ? -12.001 5.319 19.937 1.00 86.62 84 LYS A N 1
ATOM 695 C CA . LYS A 1 84 ? -12.876 4.215 20.361 1.00 86.62 84 LYS A CA 1
ATOM 696 C C . LYS A 1 84 ? -12.602 2.955 19.545 1.00 86.62 84 LYS A C 1
ATOM 698 O O . LYS A 1 84 ? -12.406 1.897 20.139 1.00 86.62 84 LYS A O 1
ATOM 703 N N . VAL A 1 85 ? -12.509 3.077 18.218 1.00 88.19 85 VAL A N 1
ATOM 704 C CA . VAL A 1 85 ? -12.249 1.931 17.333 1.00 88.19 85 VAL A CA 1
ATOM 705 C C . VAL A 1 85 ? -10.887 1.304 17.630 1.00 88.19 85 VAL A C 1
ATOM 707 O O . VAL A 1 85 ? -10.804 0.091 17.811 1.00 88.19 85 VAL A O 1
ATOM 710 N N . ILE A 1 86 ? -9.833 2.115 17.783 1.00 86.38 86 ILE A N 1
ATOM 711 C CA . ILE A 1 86 ? -8.466 1.645 18.084 1.00 86.38 86 ILE A CA 1
ATOM 712 C C . ILE A 1 86 ? -8.423 0.746 19.333 1.00 86.38 86 ILE A C 1
ATOM 714 O O . ILE A 1 86 ? -7.648 -0.212 19.377 1.00 86.38 86 ILE A O 1
ATOM 718 N N . LEU A 1 87 ? -9.250 1.028 20.343 1.00 84.94 87 LEU A N 1
ATOM 719 C CA . LEU A 1 87 ? -9.274 0.311 21.626 1.00 84.94 87 LEU A CA 1
ATOM 720 C C . LEU A 1 87 ? -10.331 -0.811 21.701 1.00 84.94 87 LEU A C 1
ATOM 722 O O . LEU A 1 87 ? -10.482 -1.445 22.754 1.00 84.94 87 LEU A O 1
ATOM 726 N N . SER A 1 88 ? -11.040 -1.065 20.601 1.00 85.62 88 SER A N 1
ATOM 727 C CA . SER A 1 88 ? -12.152 -2.018 20.497 1.00 85.62 88 SER A CA 1
ATOM 728 C C . SER A 1 88 ? -11.814 -3.246 19.635 1.00 85.62 88 SER A C 1
ATOM 730 O O . SER A 1 88 ? -10.686 -3.389 19.148 1.00 85.62 88 SER A O 1
ATOM 732 N N . ASP A 1 89 ? -12.807 -4.123 19.465 1.00 86.81 89 ASP A N 1
ATOM 733 C CA . ASP A 1 89 ? -12.801 -5.239 18.508 1.00 86.81 89 ASP A CA 1
ATOM 734 C C . ASP A 1 89 ? -13.287 -4.822 17.103 1.00 86.81 89 ASP A C 1
ATOM 736 O O . ASP A 1 89 ? -13.209 -5.612 16.156 1.00 86.81 89 ASP A O 1
ATOM 740 N N . ASP A 1 90 ? -13.763 -3.581 16.957 1.00 87.62 90 ASP A N 1
ATOM 741 C CA . ASP A 1 90 ? -14.398 -3.074 15.745 1.00 87.62 90 ASP A CA 1
ATOM 742 C C . ASP A 1 90 ? -13.383 -2.661 14.664 1.00 87.62 90 ASP A C 1
ATOM 744 O O . ASP A 1 90 ? -12.166 -2.558 14.870 1.00 87.62 90 ASP A O 1
ATOM 748 N N . SER A 1 91 ? -13.915 -2.380 13.473 1.00 89.62 91 SER A N 1
ATOM 749 C CA . SER A 1 91 ? -13.189 -1.709 12.396 1.00 89.62 91 SER A CA 1
ATOM 750 C C . SER A 1 91 ? -14.028 -0.583 11.811 1.00 89.62 91 SER A C 1
ATOM 752 O O . SER A 1 91 ? -15.257 -0.651 11.821 1.00 89.62 91 SER A O 1
ATOM 754 N N . ILE A 1 92 ? -13.366 0.435 11.267 1.00 89.94 92 ILE A N 1
ATOM 755 C CA . ILE A 1 92 ? -14.033 1.558 10.607 1.00 89.94 92 ILE A CA 1
ATOM 756 C C . ILE A 1 92 ? -13.377 1.855 9.263 1.00 89.94 92 ILE A C 1
ATOM 758 O O . ILE A 1 92 ? -12.156 1.765 9.123 1.00 89.94 92 ILE A O 1
ATOM 762 N N . ASN A 1 93 ? -14.204 2.203 8.278 1.00 90.88 93 ASN A N 1
ATOM 763 C CA . ASN A 1 93 ? -13.761 2.721 6.988 1.00 90.88 93 ASN A CA 1
ATOM 764 C C . ASN A 1 93 ? -14.035 4.220 6.939 1.00 90.88 93 ASN A C 1
ATOM 766 O O . ASN A 1 93 ? -15.128 4.663 7.288 1.00 90.88 93 ASN A O 1
ATOM 770 N N . LEU A 1 94 ? -13.052 4.979 6.480 1.00 90.12 94 LEU A N 1
ATOM 771 C CA . LEU A 1 94 ? -13.046 6.430 6.452 1.00 90.12 94 LEU A CA 1
ATOM 772 C C . LEU A 1 94 ? -12.646 6.920 5.070 1.00 90.12 94 LEU A C 1
ATOM 774 O O . LEU A 1 94 ? -11.953 6.232 4.317 1.00 90.12 94 LEU A O 1
ATOM 778 N N . THR A 1 95 ? -13.039 8.152 4.776 1.00 89.06 95 THR A N 1
ATOM 779 C CA . THR A 1 95 ? -12.428 8.930 3.702 1.00 89.06 95 THR A CA 1
ATOM 780 C C . THR A 1 95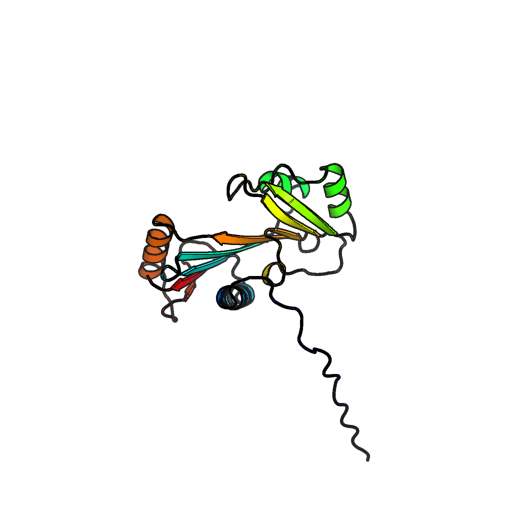 ? -11.684 10.095 4.341 1.00 89.06 95 THR A C 1
ATOM 782 O O . THR A 1 95 ? -12.276 10.832 5.130 1.00 89.06 95 THR A O 1
ATOM 785 N N . CYS A 1 96 ? -10.400 10.241 4.029 1.00 87.88 96 CYS A N 1
ATOM 786 C CA . CYS A 1 96 ? -9.526 11.279 4.581 1.00 87.88 96 CYS A CA 1
ATOM 787 C C . CYS A 1 96 ? -8.780 11.994 3.451 1.00 87.88 96 CYS A C 1
ATOM 789 O O . CYS A 1 96 ? -8.657 11.444 2.362 1.00 87.88 96 CYS A O 1
ATOM 791 N N . ASP A 1 97 ? -8.261 13.189 3.704 1.00 86.44 97 ASP A N 1
ATOM 792 C CA . ASP A 1 97 ? -7.262 13.825 2.840 1.00 86.44 97 ASP A CA 1
ATOM 793 C C . ASP A 1 97 ? -5.892 13.199 3.102 1.00 86.44 97 ASP A C 1
ATOM 795 O O . ASP A 1 97 ? -5.498 13.003 4.256 1.00 86.44 97 ASP A O 1
ATOM 799 N N . SER A 1 98 ? -5.155 12.879 2.043 1.00 81.38 98 SER A N 1
ATOM 800 C CA . SER A 1 98 ? -3.787 12.384 2.166 1.00 81.38 98 SER A CA 1
ATOM 801 C C . SER A 1 98 ? -2.808 13.534 2.413 1.00 81.38 98 SER A C 1
ATOM 803 O O . SER A 1 98 ? -2.845 14.544 1.728 1.00 81.38 98 SER A O 1
ATOM 805 N N . TYR A 1 99 ? -1.822 13.367 3.299 1.00 71.06 99 TYR A N 1
ATOM 806 C CA . TYR A 1 99 ? -0.689 14.306 3.319 1.00 71.06 99 TYR A CA 1
ATOM 807 C C . TYR A 1 99 ? 0.311 14.036 2.175 1.00 71.06 99 TYR A C 1
ATOM 809 O O . TYR A 1 99 ? 0.919 14.956 1.638 1.00 71.06 99 TYR A O 1
ATOM 817 N N . PHE A 1 100 ? 0.467 12.767 1.780 1.00 65.44 100 PHE A N 1
ATOM 818 C CA . PHE A 1 100 ? 1.511 12.306 0.852 1.00 65.44 100 PHE A CA 1
ATOM 819 C C . PHE A 1 100 ? 1.197 12.500 -0.633 1.00 65.44 100 PHE A C 1
ATOM 821 O O . PHE A 1 100 ? 2.096 12.803 -1.410 1.00 65.44 100 PHE A O 1
ATOM 828 N N . VAL A 1 101 ? -0.062 12.324 -1.032 1.00 66.44 101 VAL A N 1
ATOM 829 C CA . VAL A 1 101 ? -0.513 12.394 -2.431 1.00 66.44 101 VAL A CA 1
ATOM 830 C C . VAL A 1 101 ? -1.228 13.729 -2.733 1.00 66.44 101 VAL A C 1
ATOM 832 O O . VAL A 1 101 ? -2.034 13.813 -3.655 1.00 66.44 101 VAL A O 1
ATOM 835 N N . GLY A 1 102 ? -0.959 14.781 -1.944 1.00 64.56 102 GLY A N 1
ATOM 836 C CA . GLY A 1 102 ? -1.713 16.047 -1.960 1.00 64.56 102 GLY A CA 1
ATOM 837 C C . GLY A 1 102 ? -3.123 15.911 -1.368 1.00 64.56 102 GLY A C 1
ATOM 838 O O . GLY A 1 102 ? -3.460 14.849 -0.856 1.00 64.56 102 GLY A O 1
ATOM 839 N N . ASP A 1 103 ? -3.971 16.946 -1.484 1.00 65.75 103 ASP A N 1
ATOM 840 C CA . ASP A 1 103 ? -5.358 16.999 -0.952 1.00 65.75 103 ASP A CA 1
ATOM 841 C C . ASP A 1 103 ? -6.345 15.999 -1.618 1.00 65.75 103 ASP A C 1
ATOM 843 O O . ASP A 1 103 ? -7.558 16.212 -1.666 1.00 65.75 103 ASP A O 1
ATOM 847 N N . LEU A 1 104 ? -5.842 14.893 -2.171 1.00 79.50 104 LEU A N 1
ATOM 848 C CA . LEU A 1 104 ? -6.646 13.790 -2.668 1.00 79.50 104 LEU A CA 1
ATOM 849 C C . LEU A 1 104 ? -7.319 13.051 -1.512 1.00 79.50 104 LEU A C 1
ATOM 851 O O . LEU A 1 104 ? -6.694 12.681 -0.512 1.00 79.50 104 LEU A O 1
ATOM 855 N N . LYS A 1 105 ? -8.605 12.764 -1.713 1.00 85.75 105 LYS A N 1
ATOM 856 C CA . LYS A 1 105 ? -9.387 11.903 -0.833 1.00 85.75 105 LYS A CA 1
ATOM 857 C C . LYS A 1 105 ? -8.930 10.454 -0.992 1.00 85.75 105 LYS A C 1
ATOM 859 O O . LYS A 1 105 ? -8.988 9.895 -2.085 1.00 85.75 105 LYS A O 1
ATOM 864 N N . VAL A 1 106 ? -8.525 9.835 0.109 1.00 87.25 106 VAL A N 1
ATOM 865 C CA . VAL A 1 106 ? -8.092 8.438 0.188 1.00 87.25 106 VAL A CA 1
ATOM 866 C C . VAL A 1 106 ? -9.024 7.628 1.079 1.00 87.25 106 VAL A C 1
ATOM 868 O O . VAL A 1 106 ? -9.546 8.121 2.083 1.00 87.25 106 VAL A O 1
ATOM 871 N N . LYS A 1 107 ? -9.226 6.362 0.709 1.00 90.31 107 LYS A N 1
ATOM 872 C CA . LYS A 1 107 ? -9.984 5.398 1.511 1.00 90.31 107 LYS A CA 1
ATOM 873 C C . LYS A 1 107 ? -9.075 4.795 2.572 1.00 90.31 107 LYS A C 1
ATOM 875 O O . LYS A 1 107 ? -7.997 4.287 2.260 1.00 90.31 107 LYS A O 1
ATOM 880 N N . VAL A 1 108 ? -9.518 4.820 3.818 1.00 90.06 108 VAL A N 1
ATOM 881 C CA . VAL A 1 108 ? -8.721 4.412 4.974 1.00 90.06 108 VAL A CA 1
ATOM 882 C C . VAL A 1 108 ? -9.508 3.408 5.784 1.00 90.06 108 VAL A C 1
ATOM 884 O O . VAL A 1 108 ? -10.675 3.638 6.085 1.00 90.06 108 VAL A O 1
ATOM 887 N N . LYS A 1 109 ? -8.863 2.322 6.185 1.00 91.81 109 LYS A N 1
ATOM 888 C CA . LYS A 1 109 ? -9.428 1.364 7.122 1.00 91.81 109 LYS A CA 1
ATOM 889 C C . LYS A 1 109 ? -8.608 1.319 8.399 1.00 91.81 109 LYS A C 1
ATOM 891 O O . LYS A 1 109 ? -7.381 1.238 8.357 1.00 91.81 109 LYS A O 1
ATOM 896 N N . ILE A 1 110 ? -9.292 1.350 9.535 1.00 90.38 110 ILE A N 1
ATOM 897 C CA . ILE A 1 110 ? -8.680 1.202 10.854 1.00 90.38 110 ILE A CA 1
ATOM 898 C C . ILE A 1 110 ? -9.250 -0.055 11.497 1.00 90.38 110 ILE A C 1
ATOM 900 O O . ILE A 1 110 ? -10.467 -0.208 11.603 1.00 90.38 110 ILE A O 1
ATOM 904 N N . VAL A 1 111 ? -8.360 -0.945 11.922 1.00 91.31 111 VAL A N 1
ATOM 905 C CA . VAL A 1 111 ? -8.678 -2.178 12.643 1.00 91.31 111 VAL A CA 1
ATOM 906 C C . VAL A 1 111 ? -8.180 -2.032 14.077 1.00 91.31 111 VAL A C 1
ATOM 908 O O . VAL A 1 111 ? -6.995 -1.759 14.302 1.00 91.31 111 VAL A O 1
ATOM 911 N N . GLY A 1 112 ? -9.097 -2.183 15.037 1.00 88.50 112 GLY A N 1
ATOM 912 C CA . GLY A 1 112 ? -8.816 -2.048 16.463 1.00 88.50 112 GLY A CA 1
ATOM 913 C C . GLY A 1 112 ? -7.798 -3.062 16.987 1.00 88.50 112 GLY A C 1
ATOM 914 O O . GLY A 1 112 ? -7.593 -4.134 16.418 1.00 88.50 112 GLY A O 1
ATOM 915 N N . LYS A 1 113 ? -7.154 -2.728 18.110 1.00 87.19 113 LYS A N 1
ATOM 916 C CA . LYS A 1 113 ? -6.085 -3.534 18.719 1.00 87.19 113 LYS A CA 1
ATOM 917 C C . LYS A 1 113 ? -6.550 -4.912 19.188 1.00 87.19 113 LYS A C 1
ATOM 919 O O . LYS A 1 113 ? -5.733 -5.824 19.252 1.00 87.19 113 LYS A O 1
ATOM 924 N N . LYS A 1 114 ? -7.825 -5.055 19.556 1.00 86.94 114 LYS A N 1
ATOM 925 C CA . LYS A 1 114 ? -8.376 -6.324 20.048 1.00 86.94 114 LYS A CA 1
ATOM 926 C C . LYS A 1 114 ? -8.999 -7.185 18.937 1.00 86.94 114 LYS A C 1
ATOM 928 O O . LYS A 1 114 ? -9.301 -8.350 19.172 1.00 86.94 114 LYS A O 1
ATOM 933 N N . SER A 1 115 ? -9.115 -6.649 17.718 1.00 80.88 115 SER A N 1
ATOM 934 C CA . SER A 1 115 ? -9.712 -7.349 16.578 1.00 80.88 115 SER A CA 1
ATOM 935 C C . SER A 1 115 ? -8.985 -8.658 16.245 1.00 80.88 115 SER A C 1
ATOM 937 O O . SER A 1 115 ? -7.755 -8.718 16.238 1.00 80.88 115 SER A O 1
ATOM 939 N N . SER A 1 116 ? -9.747 -9.708 15.927 1.00 74.50 116 SER A N 1
ATOM 940 C CA . SER A 1 116 ? -9.233 -11.064 15.686 1.00 74.50 116 SER A CA 1
ATOM 941 C C . SER A 1 116 ? -8.879 -11.370 14.228 1.00 74.50 116 SER A C 1
ATOM 943 O O . SER A 1 116 ? -8.338 -12.441 13.952 1.00 74.50 116 SER A O 1
ATOM 945 N N . TYR A 1 117 ? -9.176 -10.467 13.288 1.00 75.38 117 TYR A N 1
ATOM 946 C CA . TYR A 1 117 ? -8.988 -10.719 11.859 1.00 75.38 117 TYR A CA 1
ATOM 947 C C . TYR A 1 117 ? -7.746 -10.009 11.318 1.00 75.38 117 TYR A C 1
ATOM 949 O O . TYR A 1 117 ? -7.606 -8.792 11.452 1.00 75.38 117 TYR A O 1
ATOM 957 N N . ASP A 1 118 ? -6.861 -10.765 10.668 1.00 76.06 118 ASP A N 1
ATOM 958 C CA . ASP A 1 118 ? -5.739 -10.196 9.925 1.00 76.06 118 ASP A CA 1
ATOM 959 C C . ASP A 1 118 ? -6.212 -9.775 8.529 1.00 76.06 118 ASP A C 1
ATOM 961 O O . ASP A 1 118 ? -6.862 -10.543 7.817 1.00 76.06 118 ASP A O 1
ATOM 965 N N . GLN A 1 119 ? -5.940 -8.529 8.151 1.00 78.94 119 GLN A N 1
ATOM 966 C CA . GLN A 1 119 ? -6.386 -7.955 6.883 1.00 78.94 119 GLN A CA 1
ATOM 967 C C . GLN A 1 119 ? -5.198 -7.579 6.009 1.00 78.94 119 GLN A C 1
ATOM 969 O O . GLN A 1 119 ? -4.193 -7.057 6.486 1.00 78.94 119 GLN A O 1
ATOM 974 N N . ASN A 1 120 ? -5.363 -7.795 4.704 1.00 79.75 120 ASN A N 1
ATOM 975 C CA . ASN A 1 120 ? -4.384 -7.452 3.682 1.00 79.75 120 ASN A CA 1
ATOM 976 C C . ASN A 1 120 ? -4.948 -6.376 2.745 1.00 79.75 120 ASN A C 1
ATOM 978 O O . ASN A 1 120 ? -6.022 -6.537 2.170 1.00 79.75 120 ASN A O 1
ATOM 982 N N . ILE A 1 121 ? -4.212 -5.286 2.556 1.00 86.06 121 ILE A N 1
ATOM 983 C CA . ILE A 1 121 ? -4.595 -4.188 1.657 1.00 86.06 121 ILE A CA 1
ATOM 984 C C . ILE A 1 121 ? -4.593 -4.563 0.165 1.00 86.06 121 ILE A C 1
ATOM 986 O O . ILE A 1 121 ? -5.271 -3.917 -0.638 1.00 86.06 121 ILE A O 1
ATOM 990 N N . LEU A 1 122 ? -3.839 -5.594 -0.231 1.00 86.06 122 LEU A N 1
ATOM 991 C CA . LEU A 1 122 ? -3.729 -6.006 -1.632 1.00 86.06 122 LEU A CA 1
ATOM 992 C C . LEU A 1 122 ? -5.035 -6.596 -2.179 1.00 86.06 122 LEU A C 1
ATOM 994 O O . LEU A 1 122 ? -5.273 -6.493 -3.375 1.00 86.06 122 LEU A O 1
ATOM 998 N N . ASP A 1 123 ? -5.890 -7.141 -1.310 1.00 80.94 123 ASP A N 1
ATOM 999 C CA . ASP A 1 123 ? -7.171 -7.760 -1.683 1.00 80.94 123 ASP A CA 1
ATOM 1000 C C . ASP A 1 123 ? -8.385 -6.839 -1.439 1.00 80.94 123 ASP A C 1
ATOM 1002 O O . ASP A 1 123 ? -9.528 -7.258 -1.589 1.00 80.94 123 ASP A O 1
ATOM 1006 N N . ASN A 1 124 ? -8.158 -5.587 -1.032 1.00 83.25 124 ASN A N 1
ATOM 1007 C CA . ASN A 1 124 ? -9.217 -4.628 -0.700 1.00 83.25 124 ASN A CA 1
ATOM 1008 C C . ASN A 1 124 ? -9.120 -3.363 -1.558 1.00 83.25 124 ASN A C 1
ATOM 1010 O O . ASN A 1 124 ? -8.124 -3.150 -2.231 1.00 83.25 124 ASN A O 1
ATOM 1014 N N . ASP A 1 125 ? -10.120 -2.486 -1.540 1.00 83.19 125 ASP A N 1
ATOM 1015 C CA . ASP A 1 125 ? -10.179 -1.273 -2.371 1.00 83.19 125 ASP A CA 1
ATOM 1016 C C . ASP A 1 125 ? -9.736 0.017 -1.646 1.00 83.19 125 ASP A C 1
ATOM 1018 O O . ASP A 1 125 ? -9.805 1.103 -2.222 1.00 83.19 125 ASP A O 1
ATOM 1022 N N . PHE A 1 126 ? -9.276 -0.078 -0.394 1.00 87.00 126 PHE A N 1
ATOM 1023 C CA . PHE A 1 126 ? -8.785 1.067 0.381 1.00 87.00 126 PHE A CA 1
ATOM 1024 C C . PHE A 1 126 ? -7.293 1.353 0.147 1.00 87.00 126 PHE A C 1
ATOM 1026 O O . PHE A 1 126 ? -6.516 0.458 -0.174 1.00 87.00 126 PHE A O 1
ATOM 1033 N N . ASN A 1 127 ? -6.872 2.602 0.347 1.00 89.31 127 ASN A N 1
ATOM 1034 C CA . ASN A 1 127 ? -5.492 3.065 0.161 1.00 89.31 127 ASN A CA 1
ATOM 1035 C C . ASN A 1 127 ? -4.617 2.881 1.401 1.00 89.31 127 ASN A C 1
ATOM 1037 O O . ASN A 1 127 ? -3.412 2.703 1.258 1.00 89.31 127 ASN A O 1
ATOM 1041 N N . TYR A 1 128 ? -5.209 2.911 2.597 1.00 89.75 128 TYR A N 1
ATOM 1042 C CA . TYR A 1 128 ? -4.501 2.752 3.868 1.00 89.75 128 TYR A CA 1
ATOM 1043 C C . TYR A 1 128 ? -5.197 1.727 4.759 1.00 89.75 128 TYR A C 1
ATOM 1045 O O . TYR A 1 128 ? -6.423 1.736 4.877 1.00 89.75 128 TYR A O 1
ATOM 1053 N N . LEU A 1 129 ? -4.408 0.892 5.433 1.00 91.50 129 LEU A N 1
ATOM 1054 C CA . LEU A 1 129 ? -4.849 0.014 6.510 1.00 91.50 129 LEU A CA 1
ATOM 1055 C C . LEU A 1 129 ? -3.962 0.201 7.731 1.00 91.50 129 LEU A C 1
ATOM 1057 O O . LEU A 1 129 ? -2.785 -0.156 7.725 1.00 91.50 129 LEU A O 1
ATOM 1061 N N . PHE A 1 130 ? -4.571 0.699 8.799 1.00 90.31 130 PHE A N 1
ATOM 1062 C CA . PHE A 1 130 ? -3.976 0.750 10.125 1.00 90.31 130 PHE A CA 1
ATOM 1063 C C . PHE A 1 130 ? -4.456 -0.472 10.900 1.00 90.31 130 PHE A C 1
ATOM 1065 O O . PHE A 1 130 ? -5.597 -0.512 11.362 1.00 90.31 130 PHE A O 1
ATOM 1072 N N . ASN A 1 131 ? -3.600 -1.487 11.013 1.00 89.94 131 ASN A N 1
ATOM 1073 C CA . ASN A 1 131 ? -3.893 -2.690 11.779 1.00 89.94 131 ASN A CA 1
ATOM 1074 C C . ASN A 1 131 ? -3.178 -2.616 13.130 1.00 89.94 131 ASN A C 1
ATOM 1076 O O . ASN A 1 131 ? -2.004 -2.980 13.265 1.00 89.94 131 ASN A O 1
ATOM 1080 N N . PHE A 1 132 ? -3.899 -2.126 14.141 1.00 86.81 132 PHE A N 1
ATOM 1081 C CA . PHE A 1 132 ? -3.359 -1.969 15.490 1.00 86.81 132 PHE A CA 1
ATOM 1082 C C . PHE A 1 132 ? -3.228 -3.297 16.245 1.00 86.81 132 PHE A C 1
ATOM 1084 O O . PHE A 1 132 ? -2.472 -3.348 17.214 1.00 86.81 132 PHE A O 1
ATOM 1091 N N . ASN A 1 133 ? -3.890 -4.371 15.795 1.00 85.69 133 ASN A N 1
ATOM 1092 C CA . ASN A 1 133 ? -3.682 -5.720 16.327 1.00 85.69 133 ASN A CA 1
ATOM 1093 C C . ASN A 1 133 ? -2.287 -6.243 15.940 1.00 85.69 133 ASN A C 1
ATOM 1095 O O . ASN A 1 133 ? -1.488 -6.608 16.801 1.00 85.69 133 ASN A O 1
ATOM 1099 N N . THR A 1 134 ? -1.934 -6.180 14.652 1.00 86.56 134 THR A N 1
ATOM 1100 C CA . THR A 1 134 ? -0.598 -6.592 14.181 1.00 86.56 134 THR A CA 1
ATOM 1101 C C . THR A 1 134 ? 0.469 -5.513 14.355 1.00 86.56 134 THR A C 1
ATOM 1103 O O . THR A 1 134 ? 1.630 -5.748 14.028 1.00 86.56 134 THR A O 1
ATOM 1106 N N . ASN A 1 135 ? 0.087 -4.325 14.836 1.00 85.31 135 ASN A N 1
ATOM 1107 C CA . ASN A 1 135 ? 0.958 -3.162 14.984 1.00 85.31 135 ASN A CA 1
ATOM 1108 C C . ASN A 1 135 ? 1.651 -2.773 13.658 1.00 85.31 135 ASN A C 1
ATOM 1110 O O . ASN A 1 135 ? 2.839 -2.443 13.629 1.00 85.31 135 ASN A O 1
ATOM 1114 N N . LYS A 1 136 ? 0.903 -2.842 12.550 1.00 87.69 136 LYS A N 1
ATOM 1115 C CA . LYS A 1 136 ? 1.386 -2.564 11.190 1.00 87.69 136 LYS A CA 1
ATOM 1116 C C . LYS A 1 136 ? 0.525 -1.516 10.502 1.00 87.69 136 LYS A C 1
ATOM 1118 O O . LYS A 1 136 ? -0.691 -1.469 10.695 1.00 87.69 136 LYS A O 1
ATOM 1123 N N . VAL A 1 137 ? 1.174 -0.722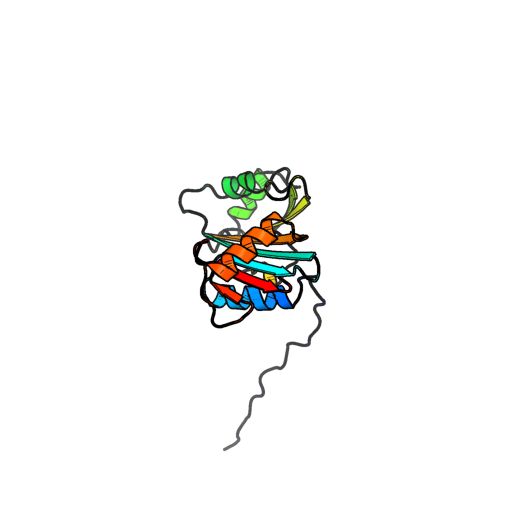 9.663 1.00 87.88 137 VAL A N 1
ATOM 1124 C CA . VAL A 1 137 ? 0.518 0.142 8.687 1.00 87.88 137 VAL A CA 1
ATOM 1125 C C . VAL A 1 137 ? 0.844 -0.381 7.306 1.00 87.88 137 VAL A C 1
ATOM 1127 O O . VAL A 1 137 ? 1.997 -0.688 6.999 1.00 87.88 137 VAL A O 1
ATOM 1130 N N . TYR A 1 138 ? -0.191 -0.455 6.488 1.00 89.56 138 TYR A N 1
ATOM 1131 C CA . TYR A 1 138 ? -0.084 -0.763 5.081 1.00 89.56 138 TYR A CA 1
ATOM 1132 C C . TYR A 1 138 ? -0.629 0.413 4.298 1.00 89.56 138 TYR A C 1
ATOM 1134 O O . TYR A 1 138 ? -1.684 0.950 4.646 1.00 89.56 138 TYR A O 1
ATOM 1142 N N . TYR A 1 139 ? 0.035 0.771 3.212 1.00 88.38 139 TYR A N 1
ATOM 1143 C CA . TYR A 1 139 ? -0.580 1.643 2.231 1.00 88.38 139 TYR A CA 1
ATOM 1144 C C . TYR A 1 139 ? -0.234 1.214 0.820 1.00 88.38 139 TYR A C 1
ATOM 1146 O O . TYR A 1 139 ? 0.803 0.597 0.554 1.00 88.38 139 TYR A O 1
ATOM 1154 N N . LYS A 1 140 ? -1.150 1.547 -0.081 1.00 89.50 140 LYS A N 1
ATOM 1155 C CA . LYS A 1 140 ? -0.966 1.382 -1.508 1.00 89.50 140 LYS A CA 1
ATOM 1156 C C . LYS A 1 140 ? -1.357 2.645 -2.245 1.00 89.50 140 LYS A C 1
ATOM 1158 O O . LYS A 1 140 ? -2.375 3.276 -1.947 1.00 89.50 140 LYS A O 1
ATOM 1163 N N . ILE A 1 141 ? -0.548 2.974 -3.233 1.00 86.00 141 ILE A N 1
ATOM 1164 C CA . ILE A 1 141 ? -0.797 4.083 -4.140 1.00 86.00 141 ILE A CA 1
ATOM 1165 C C . ILE A 1 141 ? -0.636 3.592 -5.569 1.00 86.00 141 ILE A C 1
ATOM 1167 O O . ILE A 1 141 ? 0.154 2.692 -5.855 1.00 86.00 141 ILE A O 1
ATOM 1171 N N . SER A 1 142 ? -1.419 4.193 -6.450 1.00 87.19 142 SER A N 1
ATOM 1172 C CA . SER A 1 142 ? -1.316 4.021 -7.888 1.00 87.19 142 SER A CA 1
ATOM 1173 C C . SER A 1 142 ? -1.367 5.395 -8.527 1.00 87.19 142 SER A C 1
ATOM 1175 O O . SER A 1 142 ? -2.159 6.238 -8.099 1.00 87.19 142 SER A O 1
ATOM 1177 N N . GLY A 1 143 ? -0.564 5.606 -9.552 1.00 87.38 143 GLY A N 1
ATOM 1178 C CA . GLY A 1 143 ? -0.508 6.866 -10.271 1.00 87.38 143 GLY A CA 1
ATOM 1179 C C . GLY A 1 143 ? 0.115 6.682 -11.639 1.00 87.38 143 GLY A C 1
ATOM 1180 O O . GLY A 1 143 ? 0.251 5.560 -12.132 1.00 87.38 143 GLY A O 1
ATOM 1181 N N . ASP A 1 144 ? 0.493 7.801 -12.231 1.00 91.25 144 ASP A N 1
ATOM 1182 C CA . ASP A 1 144 ? 1.233 7.820 -13.481 1.00 91.25 144 ASP A CA 1
ATOM 1183 C C . ASP A 1 144 ? 2.735 7.919 -13.187 1.00 91.25 144 ASP A C 1
ATOM 1185 O O . ASP A 1 144 ? 3.139 8.429 -12.138 1.00 91.25 144 ASP A O 1
ATOM 1189 N N . THR A 1 145 ? 3.565 7.403 -14.094 1.00 90.69 145 THR A N 1
ATOM 1190 C CA . THR A 1 145 ? 5.020 7.570 -13.982 1.00 90.69 145 THR A CA 1
ATOM 1191 C C . THR A 1 145 ? 5.431 8.999 -14.319 1.00 90.69 145 THR A C 1
ATOM 1193 O O . THR A 1 145 ? 4.792 9.665 -15.131 1.00 90.69 145 THR A O 1
ATOM 1196 N N . ASP A 1 146 ? 6.542 9.458 -13.746 1.00 92.25 146 ASP A N 1
ATOM 1197 C CA . ASP A 1 146 ? 7.149 10.742 -14.091 1.00 92.25 146 ASP A CA 1
ATOM 1198 C C . ASP A 1 146 ? 8.645 10.607 -14.447 1.00 92.25 146 ASP A C 1
ATOM 1200 O O . ASP A 1 146 ? 9.261 9.543 -14.329 1.00 92.25 146 ASP A O 1
ATOM 1204 N N . GLU A 1 147 ? 9.249 11.707 -14.904 1.00 93.00 147 GLU A N 1
ATOM 1205 C CA . GLU A 1 147 ? 10.670 11.751 -15.281 1.00 93.00 147 GLU A CA 1
ATOM 1206 C C . GLU A 1 147 ? 11.624 11.507 -14.103 1.00 93.00 147 GLU A C 1
ATOM 1208 O O . GLU A 1 147 ? 12.751 11.043 -14.290 1.00 93.00 147 GLU A O 1
ATOM 1213 N N . GLN A 1 148 ? 11.205 11.808 -12.873 1.00 92.06 148 GLN A N 1
ATOM 1214 C CA . GLN A 1 148 ? 12.019 11.523 -11.697 1.00 92.06 148 GLN A CA 1
ATOM 1215 C C . GLN A 1 148 ? 12.026 10.020 -11.400 1.00 92.06 148 GLN A C 1
ATOM 1217 O O . GLN A 1 148 ? 13.090 9.458 -11.136 1.00 92.06 148 GLN A O 1
ATOM 1222 N N . MET A 1 149 ? 10.874 9.358 -11.503 1.00 92.62 149 MET A N 1
ATOM 1223 C CA . MET A 1 149 ? 10.752 7.904 -11.402 1.00 92.62 149 MET A CA 1
ATOM 1224 C C . MET A 1 149 ? 11.573 7.208 -12.482 1.00 92.62 149 MET A C 1
ATOM 1226 O O . MET A 1 149 ? 12.256 6.232 -12.184 1.00 92.62 149 MET A O 1
ATOM 1230 N N . LYS A 1 150 ? 11.584 7.744 -13.708 1.00 93.06 150 LYS A N 1
ATOM 1231 C CA . LYS A 1 150 ? 12.430 7.235 -14.793 1.00 93.06 150 LYS A CA 1
ATOM 1232 C C . LYS A 1 150 ? 13.910 7.234 -14.413 1.00 93.06 150 LYS A C 1
ATOM 1234 O O . LYS A 1 150 ? 14.558 6.192 -14.465 1.00 93.06 150 LYS A O 1
ATOM 1239 N N . LYS A 1 151 ? 14.426 8.372 -13.938 1.00 91.69 151 LYS A N 1
ATOM 1240 C CA . LYS A 1 151 ? 15.818 8.493 -13.464 1.00 91.69 151 LYS A CA 1
ATOM 1241 C C . LYS A 1 151 ? 16.125 7.545 -12.304 1.00 91.69 151 LYS A C 1
ATOM 1243 O O . LYS A 1 151 ? 17.210 6.967 -12.256 1.00 91.69 151 LYS A O 1
ATOM 1248 N N . ASN A 1 152 ? 15.186 7.385 -11.371 1.00 88.62 152 ASN A N 1
ATOM 1249 C CA . ASN A 1 152 ? 15.339 6.458 -10.250 1.00 88.62 152 ASN A CA 1
ATOM 1250 C C . ASN A 1 152 ? 15.431 5.007 -10.751 1.00 88.62 152 ASN A C 1
ATOM 1252 O O . ASN A 1 152 ? 16.366 4.303 -10.382 1.00 88.62 152 ASN A O 1
ATOM 1256 N N . ALA A 1 153 ? 14.547 4.600 -11.664 1.00 90.00 153 ALA A N 1
ATOM 1257 C CA . ALA A 1 153 ? 14.549 3.268 -12.260 1.00 90.00 153 ALA A CA 1
ATOM 1258 C C . ALA A 1 153 ? 15.838 2.981 -13.060 1.00 90.00 153 ALA A C 1
ATOM 1260 O O . ALA A 1 153 ? 16.413 1.898 -12.939 1.00 90.00 153 ALA A O 1
ATOM 1261 N N . GLU A 1 154 ? 16.355 3.949 -13.830 1.00 90.81 154 GLU A N 1
ATOM 1262 C CA . GLU A 1 154 ? 17.648 3.825 -14.531 1.00 90.81 154 GLU A CA 1
ATOM 1263 C C . GLU A 1 154 ? 18.807 3.613 -13.541 1.00 90.81 154 GLU A C 1
ATOM 1265 O O . GLU A 1 154 ? 19.706 2.787 -13.760 1.00 90.81 154 GLU A O 1
ATOM 1270 N N . LYS A 1 155 ? 18.771 4.321 -12.406 1.00 88.94 155 LYS A N 1
ATOM 1271 C CA . LYS A 1 155 ? 19.741 4.146 -11.325 1.00 88.94 155 LYS A CA 1
ATOM 1272 C C . LYS A 1 155 ? 19.642 2.755 -10.694 1.00 88.94 155 LYS A C 1
ATOM 1274 O O . LYS A 1 155 ? 20.683 2.126 -10.507 1.00 88.94 155 LYS A O 1
ATOM 1279 N N . THR A 1 156 ? 18.439 2.243 -10.430 1.00 89.06 156 THR A N 1
ATOM 1280 C CA . THR A 1 156 ? 18.253 0.875 -9.919 1.00 89.06 156 THR A CA 1
ATOM 1281 C C . THR A 1 156 ? 18.821 -0.156 -10.893 1.00 89.06 156 THR A C 1
ATOM 1283 O O . THR A 1 156 ? 19.648 -0.975 -10.489 1.00 89.06 156 THR A O 1
ATOM 1286 N N . LYS A 1 157 ? 18.472 -0.083 -12.190 1.00 87.75 157 LYS A N 1
ATOM 1287 C CA . LYS A 1 157 ? 18.965 -1.034 -13.212 1.00 87.75 157 LYS A CA 1
ATOM 1288 C C . LYS A 1 157 ? 20.491 -1.050 -13.316 1.00 87.75 157 LYS A C 1
ATOM 1290 O O . LYS A 1 157 ? 21.072 -2.104 -13.557 1.00 87.75 157 LYS A O 1
ATOM 1295 N N . SER A 1 158 ? 21.133 0.109 -13.172 1.00 85.38 158 SER A N 1
ATOM 1296 C CA . SER A 1 158 ? 22.594 0.233 -13.263 1.00 85.38 158 SER A CA 1
ATOM 1297 C C . SER A 1 158 ? 23.331 -0.161 -11.981 1.00 85.38 158 SER A C 1
ATOM 1299 O O . SER A 1 158 ? 24.476 -0.603 -12.059 1.00 85.38 158 SER A O 1
ATOM 1301 N N . SER A 1 159 ? 22.697 -0.008 -10.814 1.00 84.19 159 SER A N 1
ATOM 1302 C CA . SER A 1 159 ? 23.364 -0.143 -9.511 1.00 84.19 159 SER A CA 1
ATOM 1303 C C . SER A 1 159 ? 23.072 -1.464 -8.800 1.00 84.19 159 SER A C 1
ATOM 1305 O O . SER A 1 159 ? 23.885 -1.904 -7.989 1.00 84.19 159 SER A O 1
ATOM 1307 N N . CYS A 1 160 ? 21.935 -2.104 -9.083 1.00 84.38 160 CYS A N 1
ATOM 1308 C CA . CYS A 1 160 ? 21.477 -3.278 -8.348 1.00 84.38 160 CYS A CA 1
ATOM 1309 C C . CYS A 1 160 ? 21.518 -4.535 -9.223 1.00 84.38 160 CYS A C 1
ATOM 1311 O O . CYS A 1 160 ? 21.050 -4.558 -10.362 1.00 84.38 160 CYS A O 1
ATOM 1313 N N . HIS A 1 161 ? 22.088 -5.612 -8.685 1.00 73.38 161 HIS A N 1
ATOM 1314 C CA . HIS A 1 161 ? 22.156 -6.886 -9.392 1.00 73.38 161 HIS A CA 1
ATOM 1315 C C . HIS A 1 161 ? 20.799 -7.584 -9.393 1.00 73.38 161 HIS A C 1
ATOM 1317 O O . HIS A 1 161 ? 20.174 -7.733 -8.344 1.00 73.38 161 HIS A O 1
ATOM 1323 N N . SER A 1 162 ? 20.395 -8.102 -10.553 1.00 79.06 162 SER A N 1
ATOM 1324 C CA . SER A 1 162 ? 19.235 -8.975 -10.654 1.00 79.06 162 SER A CA 1
ATOM 1325 C C . SER A 1 162 ? 19.498 -10.243 -11.459 1.00 79.06 162 SER A C 1
ATOM 1327 O O . SER A 1 162 ? 20.316 -10.273 -12.378 1.00 79.06 162 SER A O 1
ATOM 1329 N N . LYS A 1 163 ? 18.780 -11.304 -11.077 1.00 73.12 163 LYS A N 1
ATOM 1330 C CA . LYS A 1 163 ? 18.649 -12.563 -11.820 1.00 73.12 163 LYS A CA 1
ATOM 1331 C C . LYS A 1 163 ? 17.518 -12.515 -12.856 1.00 73.12 163 LYS A C 1
ATOM 1333 O O . LYS A 1 163 ? 17.518 -13.328 -13.775 1.00 73.12 163 LYS A O 1
ATOM 1338 N N . ASP A 1 164 ? 16.578 -11.590 -12.696 1.00 78.50 164 ASP A N 1
ATOM 1339 C CA . ASP A 1 164 ? 15.474 -11.310 -13.613 1.00 78.50 164 ASP A CA 1
ATOM 1340 C C . ASP A 1 164 ? 15.755 -9.974 -14.324 1.00 78.50 164 ASP A C 1
ATOM 1342 O O . ASP A 1 164 ? 16.308 -9.048 -13.735 1.00 78.50 164 ASP A O 1
ATOM 1346 N N . LYS A 1 165 ? 15.411 -9.854 -15.606 1.00 80.81 165 LYS A N 1
ATOM 1347 C CA . LYS A 1 165 ? 15.671 -8.625 -16.371 1.00 80.81 165 LYS A CA 1
ATOM 1348 C C . LYS A 1 165 ? 14.788 -7.451 -15.950 1.00 80.81 165 LYS A C 1
ATOM 1350 O O . LYS A 1 165 ? 15.094 -6.328 -16.337 1.00 80.81 165 LYS A O 1
ATOM 1355 N N . GLU A 1 166 ? 13.704 -7.705 -15.222 1.00 88.69 166 GLU A N 1
ATOM 1356 C CA . GLU A 1 166 ? 12.722 -6.673 -14.877 1.00 88.69 166 GLU A CA 1
ATOM 1357 C C . GLU A 1 166 ? 12.534 -6.487 -13.374 1.00 88.69 166 GLU A C 1
ATOM 1359 O O . GLU A 1 166 ? 12.080 -5.425 -12.962 1.00 88.69 166 GLU A O 1
ATOM 1364 N N . ILE A 1 167 ? 12.874 -7.478 -12.549 1.00 91.00 167 ILE A N 1
ATOM 1365 C CA . ILE A 1 167 ? 12.671 -7.426 -11.095 1.00 91.00 167 ILE A CA 1
ATOM 1366 C C . ILE A 1 167 ? 14.002 -7.177 -10.410 1.00 91.00 167 ILE A C 1
ATOM 1368 O O . ILE A 1 167 ? 14.920 -7.948 -10.619 1.00 91.00 167 ILE A O 1
ATOM 1372 N N . TYR A 1 168 ? 14.109 -6.178 -9.548 1.00 89.94 168 TYR A N 1
ATOM 1373 C CA . TYR A 1 168 ? 15.335 -5.805 -8.852 1.00 89.94 168 TYR A CA 1
ATOM 1374 C C . TYR A 1 168 ? 15.053 -5.749 -7.354 1.00 89.94 168 TYR A C 1
ATOM 1376 O O . TYR A 1 168 ? 14.109 -5.094 -6.923 1.00 89.94 168 TYR A O 1
ATOM 1384 N N . ASP A 1 169 ? 15.865 -6.419 -6.540 1.00 85.44 169 ASP A N 1
ATOM 1385 C CA . ASP A 1 169 ? 15.917 -6.077 -5.119 1.00 85.44 169 ASP A CA 1
ATOM 1386 C C . ASP A 1 169 ? 16.702 -4.763 -5.025 1.00 85.44 169 ASP A C 1
ATOM 1388 O O . ASP A 1 169 ? 17.885 -4.736 -5.376 1.00 85.44 169 ASP A O 1
ATOM 1392 N N . ASP A 1 170 ? 16.039 -3.669 -4.634 1.00 68.69 170 ASP A N 1
ATOM 1393 C CA . ASP A 1 170 ? 16.699 -2.364 -4.587 1.00 68.69 170 ASP A CA 1
ATOM 1394 C C . ASP A 1 170 ? 17.808 -2.406 -3.529 1.00 68.69 170 ASP A C 1
ATOM 1396 O O . ASP A 1 170 ? 17.623 -2.810 -2.377 1.00 68.69 170 ASP A O 1
ATOM 1400 N N . CYS A 1 171 ? 18.986 -1.982 -3.951 1.00 70.31 171 CYS A N 1
ATOM 1401 C CA . CYS A 1 171 ? 20.193 -1.895 -3.160 1.00 70.31 171 CYS A CA 1
ATOM 1402 C C . CYS A 1 171 ? 20.344 -0.523 -2.469 1.00 70.31 171 CYS A C 1
ATOM 1404 O O . CYS A 1 171 ? 21.238 -0.357 -1.637 1.00 70.31 171 CYS A O 1
ATOM 1406 N N . GLY A 1 172 ? 19.484 0.450 -2.799 1.00 64.25 172 GLY A N 1
ATOM 1407 C CA . GLY A 1 172 ? 19.426 1.804 -2.246 1.00 64.25 172 GLY A CA 1
ATOM 1408 C C . GLY A 1 172 ? 18.288 2.045 -1.243 1.00 64.25 172 GLY A C 1
ATOM 1409 O O . GLY A 1 172 ? 18.501 2.781 -0.277 1.00 64.25 172 GLY A O 1
ATOM 1410 N N . LEU A 1 173 ? 17.112 1.424 -1.413 1.00 67.50 173 LEU A N 1
ATOM 1411 C CA . LEU A 1 173 ? 16.052 1.388 -0.392 1.00 67.50 173 LEU A CA 1
ATOM 1412 C C . LEU A 1 173 ? 16.093 0.081 0.410 1.00 67.50 173 LEU A C 1
ATOM 1414 O O . LEU A 1 173 ? 15.929 -1.009 -0.140 1.00 67.50 173 LEU A O 1
ATOM 1418 N N . PHE A 1 174 ? 16.209 0.191 1.738 1.00 69.75 174 PHE A N 1
ATOM 1419 C CA . PHE A 1 174 ? 16.141 -0.961 2.641 1.00 69.75 174 PHE A CA 1
ATOM 1420 C C . PHE A 1 174 ? 14.857 -1.780 2.420 1.00 69.75 174 PHE A C 1
ATOM 1422 O O . PHE A 1 174 ? 13.754 -1.240 2.414 1.00 69.75 174 PHE A O 1
ATOM 1429 N N . ASN A 1 175 ? 15.020 -3.099 2.280 1.00 85.50 175 ASN A N 1
ATOM 1430 C CA . ASN A 1 175 ? 13.941 -4.087 2.182 1.00 85.50 175 ASN A CA 1
ATOM 1431 C C . ASN A 1 175 ? 12.908 -3.808 1.084 1.00 85.50 175 ASN A C 1
ATOM 1433 O O . ASN A 1 175 ? 11.716 -4.035 1.286 1.00 85.50 175 ASN A O 1
ATOM 1437 N N . SER A 1 176 ? 13.344 -3.356 -0.089 1.00 90.00 176 SER A N 1
ATOM 1438 C CA . SER A 1 176 ? 12.437 -3.102 -1.206 1.00 90.00 176 SER A CA 1
ATOM 1439 C C . SER A 1 176 ? 12.698 -4.007 -2.407 1.00 90.00 176 SER A C 1
ATOM 1441 O O . SER A 1 176 ? 13.754 -4.635 -2.538 1.00 90.00 176 SER A O 1
ATOM 1443 N N . ARG A 1 177 ? 11.677 -4.123 -3.255 1.00 92.38 177 ARG A N 1
ATOM 1444 C CA . ARG A 1 177 ? 11.742 -4.789 -4.549 1.00 92.38 177 ARG A CA 1
ATOM 1445 C C . ARG A 1 177 ? 11.024 -3.946 -5.588 1.00 92.38 177 ARG A C 1
ATOM 1447 O O . ARG A 1 177 ? 9.896 -3.505 -5.370 1.00 92.38 177 ARG A O 1
ATOM 1454 N N . GLU A 1 178 ? 11.671 -3.772 -6.725 1.00 93.00 178 GLU A N 1
ATOM 1455 C CA . GLU A 1 178 ? 11.179 -2.999 -7.854 1.00 93.00 178 GLU A CA 1
ATOM 1456 C C . GLU A 1 178 ? 10.937 -3.914 -9.048 1.00 93.00 178 GLU A C 1
ATOM 1458 O O . GLU A 1 178 ? 11.713 -4.833 -9.298 1.00 93.00 178 GLU A O 1
ATOM 1463 N N . LYS A 1 179 ? 9.872 -3.660 -9.801 1.00 93.44 179 LYS A N 1
ATOM 1464 C CA . LYS A 1 179 ? 9.671 -4.200 -11.139 1.00 93.44 179 LYS A CA 1
ATOM 1465 C C . LYS A 1 179 ? 9.647 -3.043 -12.129 1.00 93.44 179 LYS A C 1
ATOM 1467 O O . LYS A 1 179 ? 8.875 -2.109 -11.944 1.00 93.44 179 LYS A O 1
ATOM 1472 N N . ILE A 1 180 ? 10.490 -3.095 -13.154 1.00 92.94 180 ILE A N 1
ATOM 1473 C CA . ILE A 1 180 ? 10.668 -2.020 -14.135 1.00 92.94 180 ILE A CA 1
ATOM 1474 C C . ILE A 1 180 ? 10.367 -2.559 -15.535 1.00 92.94 180 ILE A C 1
ATOM 1476 O O . ILE A 1 180 ? 11.113 -3.386 -16.060 1.00 92.94 180 ILE A O 1
ATOM 1480 N N . ILE A 1 181 ? 9.304 -2.048 -16.154 1.00 91.62 181 ILE A N 1
ATOM 1481 C CA . ILE A 1 181 ? 8.814 -2.441 -17.479 1.00 91.62 181 ILE A CA 1
ATOM 1482 C C . ILE A 1 181 ? 8.922 -1.247 -18.432 1.00 91.62 181 ILE A C 1
ATOM 1484 O O . ILE A 1 181 ? 8.516 -0.132 -18.106 1.00 91.62 181 ILE A O 1
ATOM 1488 N N . GLY A 1 182 ? 9.442 -1.487 -19.640 1.00 86.62 182 GLY A N 1
ATOM 1489 C CA . GLY A 1 182 ? 9.417 -0.495 -20.722 1.00 86.62 182 GLY A CA 1
ATOM 1490 C C . GLY A 1 182 ? 10.410 0.667 -20.591 1.00 86.62 182 GLY A C 1
ATOM 1491 O O . GLY A 1 182 ? 10.187 1.697 -21.222 1.00 86.62 182 GLY A O 1
ATOM 1492 N N . LEU A 1 183 ? 11.476 0.498 -19.795 1.00 81.81 183 LEU A N 1
AT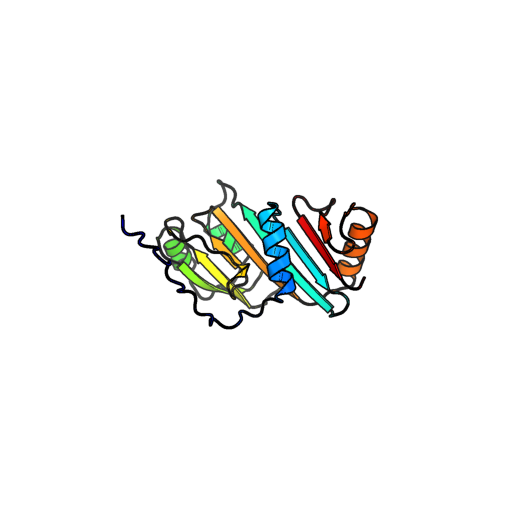OM 1493 C CA . LEU A 1 183 ? 12.604 1.435 -19.676 1.00 81.81 183 LEU A CA 1
ATOM 1494 C C . LEU A 1 183 ? 13.775 1.063 -20.588 1.00 81.81 183 LEU A C 1
ATOM 1496 O O . LEU A 1 183 ? 14.289 -0.075 -20.412 1.00 81.81 183 LEU A O 1
#

Radius of gyration: 19.48 Å; chains: 1; bounding box: 41×70×43 Å